Protein AF-A0A6G1A611-F1 (afdb_monomer_lite)

Radius of gyration: 19.44 Å; chains: 1; bounding box: 41×31×68 Å

Secondary structure (DSSP, 8-state):
----PPP--EEEEEEEEE-----S-TTSEEEEEETTEEEEEETTT--EEEEEETTTTEEEE------BPPB---GGGSSPP-SS---BSSS-B---SEEEEEEEE-SS-EEEEEEEE-

Foldseek 3Di:
DDDPPADAWDKDWADWAFDDPPDPDPPDWDWDDDVQKIWTAHSRARHTAWMAGRPVRDIDGDDDADWDFAWDPDVVQPDGDDPVDDDGPDDTDHPFGIWIWMWTHGPHDIDIDIDTHD

InterPro domains:
  IPR011013 Galactose mutarotase-like domain superfamily [SSF74650] (21-116)

pLDDT: mean 87.74, std 14.43, range [38.47, 97.75]

Organism: Crocuta crocuta (NCBI:txid9678)

Structure (mmCIF, N/CA/C/O backbone):
data_AF-A0A6G1A611-F1
#
_entry.id   AF-A0A6G1A611-F1
#
loop_
_atom_site.group_PDB
_atom_site.id
_atom_site.type_symbol
_atom_site.label_atom_id
_atom_site.label_alt_id
_atom_site.label_comp_id
_atom_site.label_asym_id
_atom_site.label_entity_id
_atom_site.label_seq_id
_atom_site.pdbx_PDB_ins_code
_atom_site.Cartn_x
_atom_site.Cartn_y
_atom_site.Cartn_z
_atom_site.occupancy
_atom_site.B_iso_or_equiv
_atom_site.auth_seq_id
_atom_site.auth_comp_id
_atom_site.auth_asym_id
_atom_site.auth_atom_id
_atom_site.pdbx_PDB_model_num
ATOM 1 N N . THR A 1 1 ? 12.616 4.379 43.337 1.00 39.69 1 THR A N 1
ATOM 2 C CA . THR A 1 1 ? 11.864 4.969 42.207 1.00 39.69 1 THR A CA 1
ATOM 3 C C . THR A 1 1 ? 11.384 3.831 41.329 1.00 39.69 1 THR A C 1
ATOM 5 O O . THR A 1 1 ? 12.220 3.146 40.759 1.00 39.69 1 THR A O 1
ATOM 8 N N . LYS A 1 2 ? 10.084 3.509 41.312 1.00 38.47 2 LYS A N 1
ATOM 9 C CA . LYS A 1 2 ? 9.564 2.440 40.441 1.00 38.47 2 LYS A CA 1
ATOM 10 C C . LYS A 1 2 ? 9.531 2.976 39.007 1.00 38.47 2 LYS A C 1
ATOM 12 O O . LYS A 1 2 ? 8.833 3.954 38.756 1.00 38.47 2 LYS A O 1
ATOM 17 N N . GLN A 1 3 ? 10.308 2.379 38.102 1.00 40.69 3 GLN A N 1
ATOM 18 C CA . GLN A 1 3 ? 10.166 2.631 36.668 1.00 40.69 3 GLN A CA 1
ATOM 19 C C . GLN A 1 3 ? 8.727 2.282 36.256 1.00 40.69 3 GLN A C 1
ATOM 21 O O . GLN A 1 3 ? 8.236 1.221 36.653 1.00 40.69 3 GLN A O 1
ATOM 26 N N . PRO A 1 4 ? 8.029 3.140 35.494 1.00 47.12 4 PRO A N 1
ATOM 27 C CA . PRO A 1 4 ? 6.753 2.769 34.905 1.00 47.12 4 PRO A CA 1
ATOM 28 C C . PRO A 1 4 ? 7.006 1.593 33.961 1.00 47.12 4 PRO A C 1
ATOM 30 O O . PRO A 1 4 ? 7.732 1.732 32.978 1.00 47.12 4 PRO A O 1
ATOM 33 N N . GLY A 1 5 ? 6.461 0.420 34.288 1.00 46.81 5 GLY A N 1
ATOM 34 C CA . GLY A 1 5 ? 6.507 -0.734 33.399 1.00 46.81 5 GLY A CA 1
ATOM 35 C C . GLY A 1 5 ? 5.887 -0.353 32.059 1.00 46.81 5 GLY A C 1
ATOM 36 O O . GLY A 1 5 ? 4.787 0.205 32.029 1.00 46.81 5 GLY A O 1
ATOM 37 N N . ALA A 1 6 ? 6.610 -0.607 30.967 1.00 56.81 6 ALA A N 1
ATOM 38 C CA . ALA A 1 6 ? 6.104 -0.417 29.617 1.00 56.81 6 ALA A CA 1
ATOM 39 C C . ALA A 1 6 ? 4.739 -1.111 29.506 1.00 56.81 6 ALA A C 1
ATOM 41 O O . ALA A 1 6 ? 4.627 -2.315 29.739 1.00 56.81 6 ALA A O 1
ATOM 42 N N . ALA A 1 7 ? 3.689 -0.337 29.227 1.00 59.59 7 ALA A N 1
ATOM 43 C CA . ALA A 1 7 ? 2.355 -0.885 29.046 1.00 59.59 7 ALA A CA 1
ATOM 44 C C . ALA A 1 7 ? 2.406 -1.912 27.905 1.00 59.59 7 ALA A C 1
ATOM 46 O O . ALA A 1 7 ? 2.796 -1.575 26.787 1.00 59.59 7 ALA A O 1
ATOM 47 N N . LEU A 1 8 ? 2.056 -3.163 28.208 1.00 65.25 8 LEU A N 1
ATOM 48 C CA . LEU A 1 8 ? 2.131 -4.276 27.269 1.00 65.25 8 LEU A CA 1
ATOM 49 C C . LEU A 1 8 ? 1.200 -4.001 26.078 1.00 65.25 8 LEU A C 1
ATOM 51 O O . LEU A 1 8 ? -0.018 -3.925 26.244 1.00 65.25 8 LEU A O 1
ATOM 55 N N . ALA A 1 9 ? 1.770 -3.824 24.886 1.00 79.06 9 ALA A N 1
ATOM 56 C CA . ALA A 1 9 ? 0.997 -3.620 23.667 1.00 79.06 9 ALA A CA 1
ATOM 57 C C . ALA A 1 9 ? 0.213 -4.894 23.321 1.00 79.06 9 ALA A C 1
ATOM 59 O O . ALA A 1 9 ? 0.750 -6.006 23.362 1.00 79.06 9 ALA A O 1
ATOM 60 N N . LYS A 1 10 ? -1.063 -4.745 22.950 1.00 87.50 10 LYS A N 1
ATOM 61 C CA . LYS A 1 10 ? -1.863 -5.882 22.488 1.00 87.50 10 LYS A CA 1
ATOM 62 C C . LYS A 1 10 ? -1.484 -6.179 21.045 1.00 87.50 10 LYS A C 1
ATOM 64 O O . LYS A 1 10 ? -1.770 -5.386 20.151 1.00 87.50 10 LYS A O 1
ATOM 69 N N . THR A 1 11 ? -0.875 -7.338 20.830 1.00 92.38 11 THR A N 1
ATOM 70 C CA . THR A 1 11 ? -0.384 -7.740 19.513 1.00 92.38 11 THR A CA 1
ATOM 71 C C . THR A 1 11 ? -1.286 -8.804 18.902 1.00 92.38 11 THR A C 1
ATOM 73 O O . THR A 1 11 ? -1.605 -9.802 19.544 1.00 92.38 11 THR A O 1
ATOM 76 N N . SER A 1 12 ? -1.716 -8.582 17.663 1.00 93.88 12 SER A N 1
ATOM 77 C CA . SER A 1 12 ? -2.516 -9.518 16.871 1.00 93.88 12 SER A CA 1
ATOM 78 C C . SER A 1 12 ? -1.727 -9.936 15.640 1.00 93.88 12 SER A C 1
ATOM 80 O O . SER A 1 12 ? -1.184 -9.086 14.937 1.00 93.88 12 SER A O 1
ATOM 82 N N . HIS A 1 13 ? -1.672 -11.237 15.375 1.00 94.31 13 HIS A N 1
ATOM 83 C CA . HIS A 1 13 ? -0.973 -11.798 14.225 1.00 94.31 13 HIS A CA 1
ATOM 84 C C . HIS A 1 13 ? -1.976 -12.261 13.176 1.00 94.31 13 HIS A C 1
ATOM 86 O O . HIS A 1 13 ? -2.966 -12.920 13.491 1.00 94.31 13 HIS A O 1
ATOM 92 N N . PHE A 1 14 ? -1.684 -11.946 11.922 1.00 91.88 14 PHE A N 1
ATOM 93 C CA . PHE A 1 14 ? -2.460 -12.335 10.759 1.00 91.88 14 PHE A CA 1
ATOM 94 C C . PHE A 1 14 ? -1.568 -13.208 9.878 1.00 91.88 14 PHE A C 1
ATOM 96 O O . PHE A 1 14 ? -0.400 -12.895 9.640 1.00 91.88 14 PHE A O 1
ATOM 103 N N . GLY A 1 15 ? -2.113 -14.330 9.407 1.00 90.38 15 GLY A N 1
ATOM 104 C CA . GLY A 1 15 ? -1.375 -15.245 8.538 1.00 90.38 15 GLY A CA 1
ATOM 105 C C . GLY A 1 15 ? -0.966 -14.592 7.216 1.00 90.38 15 GLY A C 1
ATOM 106 O O . GLY A 1 15 ? -1.531 -13.577 6.805 1.00 90.38 15 GLY A O 1
ATOM 107 N N . CYS A 1 16 ? -0.006 -15.206 6.527 1.00 91.88 16 CYS A N 1
ATOM 108 C CA . CYS A 1 16 ? 0.407 -14.779 5.196 1.00 91.88 16 CYS A CA 1
ATOM 109 C C . CYS A 1 16 ? -0.715 -14.971 4.176 1.00 91.88 16 CYS A C 1
ATOM 111 O O . CYS A 1 16 ? -1.367 -16.018 4.124 1.00 91.88 16 CYS A O 1
ATOM 113 N N . ARG A 1 17 ? -0.927 -13.952 3.347 1.00 91.62 17 ARG A N 1
ATOM 114 C CA . ARG A 1 17 ? -1.974 -13.926 2.333 1.00 91.62 17 ARG A CA 1
ATOM 115 C C . ARG A 1 17 ? -1.386 -13.730 0.944 1.00 91.62 17 ARG A C 1
ATOM 117 O O . ARG A 1 17 ? -0.577 -12.832 0.737 1.00 91.62 17 ARG A O 1
ATOM 124 N N . THR A 1 18 ? -1.781 -14.573 -0.005 1.00 87.00 18 THR A N 1
ATOM 125 C CA . THR A 1 18 ? -1.494 -14.367 -1.431 1.00 87.00 18 THR A CA 1
ATOM 126 C C . THR A 1 18 ? -2.387 -13.270 -1.986 1.00 87.00 18 THR A C 1
ATOM 128 O O . THR A 1 18 ? -3.514 -13.101 -1.520 1.00 87.00 18 THR A O 1
ATOM 131 N N . LYS A 1 19 ? -1.957 -12.588 -3.052 1.00 72.44 19 LYS A N 1
ATOM 132 C CA . LYS A 1 19 ? -2.900 -11.760 -3.806 1.00 72.44 19 LYS A CA 1
ATOM 133 C C . LYS A 1 19 ? -3.827 -12.650 -4.634 1.00 72.44 19 LYS A C 1
ATOM 135 O O . LYS A 1 19 ? -3.503 -13.015 -5.759 1.00 72.44 19 LYS A O 1
ATOM 140 N N . THR A 1 20 ? -4.980 -12.990 -4.081 1.00 65.00 20 THR A N 1
ATOM 141 C CA . THR A 1 20 ? -6.149 -13.358 -4.889 1.00 65.00 20 THR A CA 1
ATOM 142 C C . THR A 1 20 ? -6.803 -12.053 -5.350 1.00 65.00 20 THR A C 1
ATOM 144 O O . THR A 1 20 ? -6.662 -11.043 -4.657 1.00 65.00 20 THR A O 1
ATOM 147 N N . HIS A 1 21 ? -7.468 -12.016 -6.513 1.00 55.09 21 HIS A N 1
ATOM 148 C CA . HIS A 1 21 ? -8.250 -10.834 -6.900 1.00 55.09 21 HIS A CA 1
ATOM 149 C C . HIS A 1 21 ? -9.122 -10.416 -5.712 1.00 55.09 21 HIS A C 1
ATOM 151 O O . HIS A 1 21 ? -9.828 -11.251 -5.141 1.00 55.09 21 HIS A O 1
ATOM 157 N N . ALA A 1 22 ? -8.997 -9.154 -5.295 1.00 52.34 22 ALA A N 1
ATOM 158 C CA . ALA A 1 22 ? -9.868 -8.600 -4.277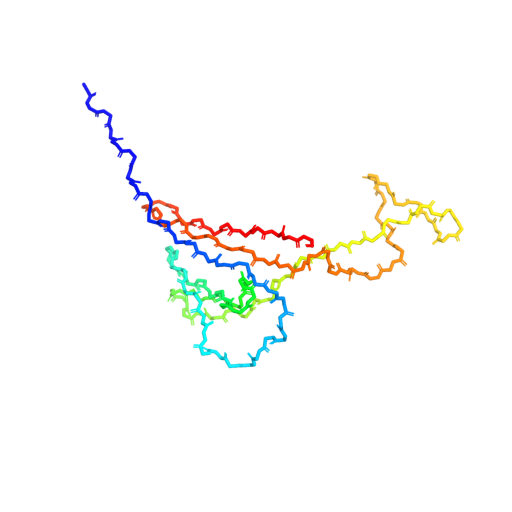 1.00 52.34 22 ALA A CA 1
ATOM 159 C C . ALA A 1 22 ? -11.291 -8.718 -4.828 1.00 52.34 22 ALA A C 1
ATOM 161 O O . ALA A 1 22 ? -11.625 -8.079 -5.826 1.00 52.34 22 ALA A O 1
ATOM 162 N N . ASP A 1 23 ? -12.099 -9.601 -4.239 1.00 53.78 23 ASP A N 1
ATOM 163 C CA . ASP A 1 23 ? -13.529 -9.574 -4.518 1.00 53.78 23 ASP A CA 1
ATOM 164 C C . ASP A 1 23 ? -14.024 -8.177 -4.134 1.00 53.78 23 ASP A C 1
ATOM 166 O O . ASP A 1 23 ? -13.674 -7.712 -3.046 1.00 53.78 23 ASP A O 1
ATOM 170 N N . PRO A 1 24 ? -14.890 -7.534 -4.932 1.00 54.44 24 PRO A N 1
ATOM 171 C CA . PRO A 1 24 ? -15.451 -6.213 -4.621 1.00 54.44 24 PRO A CA 1
ATOM 172 C C . PRO A 1 24 ? -16.259 -6.156 -3.309 1.00 54.44 24 PRO A C 1
ATOM 174 O O . PRO A 1 24 ? -16.829 -5.125 -2.960 1.00 54.44 24 PRO A O 1
ATOM 177 N N . GLY A 1 25 ? -16.389 -7.282 -2.604 1.00 55.03 25 GLY A N 1
ATOM 178 C CA . GLY A 1 25 ? -17.153 -7.406 -1.380 1.00 55.03 25 GLY A CA 1
ATOM 179 C C . GLY A 1 25 ? -16.387 -6.881 -0.172 1.00 55.03 25 GLY A C 1
ATOM 180 O O . GLY A 1 25 ? -15.491 -7.548 0.338 1.00 55.03 25 GLY A O 1
ATOM 181 N N . ASP A 1 26 ? -16.874 -5.769 0.372 1.00 58.38 26 ASP A N 1
ATOM 182 C CA . ASP A 1 26 ? -16.479 -5.099 1.625 1.00 58.38 26 ASP A CA 1
ATOM 183 C C . ASP A 1 26 ? -16.665 -5.964 2.903 1.00 58.38 26 ASP A C 1
ATOM 185 O O . ASP A 1 26 ? -16.762 -5.462 4.021 1.00 58.38 26 ASP A O 1
ATOM 189 N N . LYS A 1 27 ? -16.789 -7.291 2.760 1.00 64.69 27 LYS A N 1
ATOM 190 C CA . LYS A 1 27 ? -17.297 -8.197 3.801 1.00 64.69 27 LYS A CA 1
ATOM 191 C C . LYS A 1 27 ? -16.242 -8.654 4.814 1.00 64.69 27 LYS A C 1
ATOM 193 O O . LYS A 1 27 ? -16.630 -9.196 5.840 1.00 64.69 27 LYS A O 1
ATOM 198 N N . HIS A 1 28 ? -14.944 -8.447 4.567 1.00 77.69 28 HIS A N 1
ATOM 199 C CA . HIS A 1 28 ? -13.876 -8.866 5.490 1.00 77.69 28 HIS A CA 1
ATOM 200 C C . HIS A 1 28 ? -12.721 -7.848 5.508 1.00 77.69 28 HIS A C 1
ATOM 202 O O . HIS A 1 28 ? -11.686 -8.056 4.882 1.00 77.69 28 HIS A O 1
ATOM 208 N N . MET A 1 29 ? -12.903 -6.733 6.220 1.00 91.12 29 MET A N 1
ATOM 209 C CA . MET A 1 29 ? -11.861 -5.721 6.443 1.00 91.12 29 MET A CA 1
ATOM 210 C C . MET A 1 29 ? -11.361 -5.778 7.887 1.00 91.12 29 MET A C 1
ATOM 212 O O . MET A 1 29 ? -12.156 -5.845 8.826 1.00 91.12 29 MET A O 1
ATOM 216 N N . VAL A 1 30 ? -10.049 -5.686 8.075 1.00 94.12 30 VAL A N 1
ATOM 217 C CA . VAL A 1 30 ? -9.426 -5.456 9.380 1.00 94.12 30 VAL A CA 1
ATOM 218 C C . VAL A 1 30 ? -9.416 -3.960 9.643 1.00 94.12 30 VAL A C 1
ATOM 220 O O . VAL A 1 30 ? -8.826 -3.197 8.881 1.00 94.12 30 VAL A O 1
ATOM 223 N N . GLN A 1 31 ? -10.073 -3.537 10.719 1.00 95.25 31 GLN A N 1
ATOM 224 C CA . GLN A 1 31 ? -10.099 -2.137 11.131 1.00 95.25 31 GLN A CA 1
ATOM 225 C C . GLN A 1 31 ? -9.003 -1.861 12.153 1.00 95.25 31 GLN A C 1
ATOM 227 O O . GLN A 1 31 ? -8.932 -2.523 13.190 1.00 95.25 31 GLN A O 1
ATOM 232 N N . VAL A 1 32 ? -8.196 -0.838 11.891 1.00 95.38 32 VAL A N 1
ATOM 233 C CA . VAL A 1 32 ? -7.166 -0.348 12.807 1.00 95.38 32 VAL A CA 1
ATOM 234 C C . VAL A 1 32 ? -7.480 1.096 13.146 1.00 95.38 32 VAL A C 1
ATOM 236 O O . VAL A 1 32 ? -7.440 1.972 12.285 1.00 95.38 32 VAL A O 1
ATOM 239 N N . LYS A 1 33 ? -7.847 1.333 14.406 1.00 93.50 33 LYS A N 1
ATOM 240 C CA . LYS A 1 33 ? -8.163 2.668 14.911 1.00 93.50 33 LYS A CA 1
ATOM 241 C C . LYS A 1 33 ? -6.875 3.331 15.378 1.00 93.50 33 LYS A C 1
ATOM 243 O O . LYS A 1 33 ? -6.200 2.806 16.256 1.00 93.50 33 LYS A O 1
ATOM 248 N N . ILE A 1 34 ? -6.574 4.477 14.793 1.00 89.88 34 ILE A N 1
ATOM 249 C CA . ILE A 1 34 ? -5.481 5.370 15.182 1.00 89.88 34 ILE A CA 1
ATOM 250 C C . ILE A 1 34 ? -6.154 6.702 15.496 1.00 89.88 34 ILE A C 1
ATOM 252 O O . ILE A 1 34 ? -7.196 6.985 14.921 1.00 89.88 34 ILE A O 1
ATOM 256 N N . ASP A 1 35 ? -5.667 7.482 16.451 1.00 88.81 35 ASP A N 1
ATOM 257 C CA . ASP A 1 35 ? -6.393 8.675 16.899 1.00 88.81 35 ASP A CA 1
ATOM 258 C C . ASP A 1 35 ? -6.849 9.570 15.724 1.00 88.81 35 ASP A C 1
ATOM 260 O O . ASP A 1 35 ? -6.058 9.888 14.843 1.00 88.81 35 ASP A O 1
ATOM 264 N N . GLY A 1 36 ? -8.151 9.868 15.650 1.00 91.75 36 GLY A N 1
ATOM 265 C CA . GLY A 1 36 ? -8.784 10.568 14.518 1.00 91.75 36 GLY A CA 1
ATOM 266 C C . GLY A 1 36 ? -9.024 9.760 13.225 1.00 91.75 36 GLY A C 1
ATOM 267 O O . GLY A 1 36 ? -9.851 10.168 12.413 1.00 91.75 36 GLY A O 1
ATOM 268 N N . TYR A 1 37 ? -8.410 8.588 13.039 1.00 95.56 37 TYR A N 1
ATOM 269 C CA . TYR A 1 37 ? -8.472 7.795 11.802 1.00 95.56 37 TYR A CA 1
ATOM 270 C C . TYR A 1 37 ? -8.887 6.328 12.023 1.00 95.56 37 TYR A C 1
ATOM 272 O O . TYR A 1 37 ? -8.703 5.713 13.072 1.00 95.56 37 TYR A O 1
ATOM 280 N N . THR A 1 38 ? -9.450 5.698 10.998 1.00 96.56 38 THR A N 1
ATOM 281 C CA . THR A 1 38 ? -9.600 4.240 10.926 1.00 96.56 38 THR A CA 1
ATOM 282 C C . THR A 1 38 ? -9.066 3.756 9.594 1.00 96.56 38 THR A C 1
ATOM 284 O O . THR A 1 38 ? -9.594 4.095 8.536 1.00 96.56 38 THR A O 1
ATOM 287 N N . MET A 1 39 ? -8.010 2.955 9.655 1.00 96.00 39 MET A N 1
ATOM 288 C CA . MET A 1 39 ? -7.450 2.273 8.498 1.00 96.00 39 MET A CA 1
ATOM 289 C C . MET A 1 39 ? -8.178 0.947 8.304 1.00 96.00 39 MET A C 1
ATOM 291 O O . MET A 1 39 ? -8.434 0.223 9.267 1.00 96.00 39 MET A O 1
ATOM 295 N N . PHE A 1 40 ? -8.502 0.626 7.060 1.00 95.62 40 PHE A N 1
ATOM 296 C CA . PHE A 1 40 ? -9.123 -0.633 6.676 1.00 95.62 40 PHE A CA 1
ATOM 297 C C . PHE A 1 40 ? -8.144 -1.395 5.794 1.00 95.62 40 PHE A C 1
ATOM 299 O O . PHE A 1 40 ? -7.769 -0.917 4.719 1.00 95.62 40 PHE A O 1
ATOM 306 N N . LEU A 1 41 ? -7.738 -2.571 6.261 1.00 94.38 41 LEU A N 1
ATOM 307 C CA . LEU A 1 41 ? -6.882 -3.491 5.527 1.00 94.38 41 LEU A CA 1
ATOM 308 C C . LEU A 1 41 ? -7.716 -4.670 5.045 1.00 94.38 41 LEU A C 1
ATOM 310 O O . LEU A 1 41 ? -8.530 -5.213 5.792 1.00 94.38 41 LEU A O 1
ATOM 314 N N . ASP A 1 42 ? -7.517 -5.063 3.797 1.00 91.88 42 ASP A N 1
ATOM 315 C CA . ASP A 1 42 ? -8.196 -6.206 3.209 1.00 91.88 42 ASP A CA 1
ATOM 316 C C . ASP A 1 42 ? -7.688 -7.493 3.871 1.00 91.88 42 ASP A C 1
ATOM 318 O O . ASP A 1 42 ? -6.511 -7.837 3.782 1.00 91.88 42 ASP A O 1
ATOM 322 N N . TRP A 1 43 ? -8.579 -8.236 4.530 1.00 89.12 43 TRP A N 1
ATOM 323 C CA . TRP A 1 43 ? -8.247 -9.494 5.206 1.00 89.12 43 TRP A CA 1
ATOM 324 C C . TRP A 1 43 ? -7.668 -10.566 4.265 1.00 89.12 43 TRP A C 1
ATOM 326 O O . TRP A 1 43 ? -6.942 -11.464 4.708 1.00 89.12 43 TRP A O 1
ATOM 336 N N . LYS A 1 44 ? -8.009 -10.511 2.971 1.00 88.69 44 LYS A N 1
ATOM 337 C CA . LYS A 1 44 ? -7.572 -11.479 1.957 1.00 88.69 44 LYS A CA 1
ATOM 338 C C . LYS A 1 44 ? -6.187 -11.191 1.411 1.00 88.69 44 LYS A C 1
ATOM 340 O O . LYS A 1 44 ? -5.591 -12.119 0.882 1.00 88.69 44 LYS A O 1
ATOM 345 N N . THR A 1 45 ? -5.697 -9.958 1.500 1.00 90.94 45 THR A N 1
ATOM 346 C CA . THR A 1 45 ? -4.393 -9.556 0.942 1.00 90.94 45 THR A CA 1
ATOM 347 C C . THR A 1 45 ? -3.450 -8.968 1.985 1.00 90.94 45 THR A C 1
ATOM 349 O O . THR A 1 45 ? -2.258 -8.854 1.722 1.00 90.94 45 THR A O 1
ATOM 352 N N . ASN A 1 46 ? -3.967 -8.628 3.168 1.00 94.38 46 ASN A N 1
ATOM 353 C CA . ASN A 1 46 ? -3.312 -7.845 4.212 1.00 94.38 46 ASN A CA 1
ATOM 354 C C . ASN A 1 46 ? -2.862 -6.440 3.765 1.00 94.38 46 ASN A C 1
ATOM 356 O O . ASN A 1 46 ? -2.096 -5.799 4.481 1.00 94.38 46 ASN A O 1
ATOM 360 N N . LEU A 1 47 ? -3.323 -5.946 2.611 1.00 94.06 47 LEU A N 1
ATOM 361 C CA . LEU A 1 47 ? -2.973 -4.629 2.074 1.00 94.06 47 LEU A CA 1
ATOM 362 C C . LEU A 1 47 ? -4.002 -3.573 2.476 1.00 94.06 47 LEU A C 1
ATOM 364 O O . LEU A 1 47 ? -5.175 -3.872 2.702 1.00 94.06 47 LEU A O 1
ATOM 368 N N . MET A 1 48 ? -3.567 -2.319 2.555 1.00 94.75 48 MET A N 1
ATOM 369 C CA . MET A 1 48 ? -4.457 -1.199 2.838 1.00 94.75 48 MET A CA 1
ATOM 370 C C . MET A 1 48 ? -5.454 -0.984 1.692 1.00 94.75 48 MET A C 1
ATOM 372 O O . MET A 1 48 ? -5.066 -0.962 0.525 1.00 94.75 48 MET A O 1
ATOM 376 N N . HIS A 1 49 ? -6.726 -0.799 2.052 1.00 93.06 49 HIS A N 1
ATOM 377 C CA . HIS A 1 49 ? -7.837 -0.617 1.116 1.00 93.06 49 HIS A CA 1
ATOM 378 C C . HIS A 1 49 ? -8.487 0.766 1.227 1.00 93.06 49 HIS A C 1
ATOM 380 O O . HIS A 1 49 ? -8.871 1.364 0.227 1.00 93.06 49 HIS A O 1
ATOM 386 N N . ARG A 1 50 ? -8.654 1.298 2.442 1.00 94.69 50 ARG A N 1
ATOM 387 C CA . ARG A 1 50 ? -9.204 2.648 2.641 1.00 94.69 50 ARG A CA 1
ATOM 388 C C . ARG A 1 50 ? -8.818 3.234 3.988 1.00 94.69 50 ARG A C 1
ATOM 390 O O . ARG A 1 50 ? -8.487 2.507 4.925 1.00 94.69 50 ARG A O 1
ATOM 397 N N . ILE A 1 51 ? -8.937 4.549 4.090 1.00 96.25 51 ILE A N 1
ATOM 398 C CA . ILE A 1 51 ? -8.770 5.306 5.328 1.00 96.25 51 ILE A CA 1
ATOM 399 C C . ILE A 1 51 ? -10.029 6.141 5.535 1.00 96.25 51 ILE A C 1
ATOM 401 O O . ILE A 1 51 ? -10.476 6.833 4.622 1.00 96.25 51 ILE A O 1
ATOM 405 N N . TRP A 1 52 ? -10.612 6.060 6.726 1.00 97.75 52 TRP A N 1
ATOM 406 C CA . TRP A 1 52 ? -11.668 6.960 7.178 1.00 97.75 52 TRP A CA 1
ATOM 407 C C . TRP A 1 52 ? -11.099 7.928 8.209 1.00 97.75 52 TRP A C 1
ATOM 409 O O . TRP A 1 52 ? -10.412 7.503 9.135 1.00 97.75 52 TRP A O 1
ATOM 419 N N . GLU A 1 53 ? -11.383 9.211 8.046 1.00 97.31 53 GLU A N 1
ATOM 420 C CA . GLU A 1 53 ? -11.018 10.272 8.976 1.00 97.31 53 GLU A CA 1
ATOM 421 C C . GLU A 1 53 ? -12.289 10.746 9.698 1.00 97.31 53 GLU A C 1
ATOM 423 O O . GLU A 1 53 ? -13.341 10.938 9.081 1.00 97.31 53 GLU A O 1
ATOM 428 N N . ARG A 1 54 ? -12.218 10.822 11.032 1.00 96.56 54 ARG A N 1
ATOM 429 C CA . ARG A 1 54 ? -13.385 10.975 11.908 1.00 96.56 54 ARG A CA 1
ATOM 430 C C . ARG A 1 54 ? -13.956 12.389 11.884 1.00 96.56 54 ARG A C 1
ATOM 432 O O . ARG A 1 54 ? -15.175 12.522 11.912 1.00 96.56 54 ARG A O 1
ATOM 439 N N . GLU A 1 55 ? -13.110 13.418 11.903 1.00 96.31 55 GLU A N 1
ATOM 440 C CA . GLU A 1 55 ? -13.552 14.803 12.124 1.00 96.31 55 GLU A CA 1
ATOM 441 C C . GLU A 1 55 ? -14.280 15.370 10.905 1.00 96.31 55 GLU A C 1
ATOM 443 O O . GLU A 1 55 ? -15.373 15.918 11.023 1.00 96.31 55 GLU A O 1
ATOM 448 N N . SER A 1 56 ? -13.715 15.176 9.716 1.00 96.50 56 SER A N 1
ATOM 449 C CA . SER A 1 56 ? -14.327 15.543 8.439 1.00 96.50 56 SER A CA 1
ATOM 450 C C . SER A 1 56 ? -15.282 14.479 7.894 1.00 96.50 56 SER A C 1
ATOM 452 O O . SER A 1 56 ? -15.966 14.726 6.898 1.00 96.50 56 SER A O 1
ATOM 454 N N . ASN A 1 57 ? -15.340 13.304 8.533 1.00 96.44 57 ASN A N 1
ATOM 455 C CA . ASN A 1 57 ? -16.132 12.149 8.112 1.00 96.44 57 ASN A CA 1
ATOM 456 C C . ASN A 1 57 ? -15.862 11.744 6.650 1.00 96.44 57 ASN A C 1
ATOM 458 O O . ASN A 1 57 ? -16.773 11.402 5.891 1.00 96.44 57 ASN A O 1
ATOM 462 N N . ARG A 1 58 ? -14.597 11.822 6.226 1.00 97.19 58 ARG A N 1
ATOM 463 C CA . ARG A 1 58 ? -14.184 11.516 4.851 1.00 97.19 58 ARG A CA 1
ATOM 464 C C . ARG A 1 58 ? -13.583 10.129 4.760 1.00 97.19 58 ARG A C 1
ATOM 466 O O . ARG A 1 58 ? -12.820 9.703 5.621 1.00 97.19 58 ARG A O 1
ATOM 473 N N . THR A 1 59 ? -13.888 9.439 3.668 1.00 96.69 59 THR A N 1
ATOM 474 C CA . THR A 1 59 ? -13.264 8.163 3.319 1.00 96.69 59 THR A CA 1
ATOM 475 C C . THR A 1 59 ? -12.462 8.318 2.040 1.00 96.69 59 THR A C 1
ATOM 477 O O . THR A 1 59 ? -12.987 8.755 1.020 1.00 96.69 59 THR A O 1
ATOM 480 N N . VAL A 1 60 ? -11.198 7.911 2.089 1.00 96.12 60 VAL A N 1
ATOM 481 C CA . VAL A 1 60 ? -10.303 7.844 0.936 1.00 96.12 60 VAL A CA 1
ATOM 482 C C . VAL A 1 60 ? -10.061 6.378 0.607 1.00 96.12 60 VAL A C 1
ATOM 484 O O . VAL A 1 60 ? -9.639 5.608 1.471 1.00 96.12 60 VAL A O 1
ATOM 487 N N . GLN A 1 61 ? -10.342 5.987 -0.635 1.00 95.50 61 GLN A N 1
ATOM 488 C CA . GLN A 1 61 ? -9.943 4.678 -1.153 1.00 95.50 61 GLN A CA 1
ATOM 489 C C . GLN A 1 61 ? -8.436 4.688 -1.414 1.00 95.50 61 GLN A C 1
ATOM 491 O O . GLN A 1 61 ? -7.904 5.655 -1.957 1.00 95.50 61 GLN A O 1
ATOM 496 N N . VAL A 1 62 ? -7.753 3.621 -1.019 1.00 93.56 62 VAL A N 1
ATOM 497 C CA . VAL A 1 62 ? -6.299 3.495 -1.102 1.00 93.56 62 VAL A CA 1
ATOM 498 C C . VAL A 1 62 ? -5.957 2.225 -1.864 1.00 93.56 62 VAL A C 1
ATOM 500 O O . VAL A 1 62 ? -6.461 1.149 -1.558 1.00 93.56 62 VAL A O 1
ATOM 503 N N . ALA A 1 63 ? -5.058 2.350 -2.834 1.00 91.94 63 ALA A N 1
ATOM 504 C CA . ALA A 1 63 ? -4.428 1.212 -3.482 1.00 91.94 63 ALA A CA 1
ATOM 505 C C . ALA A 1 63 ? -2.981 1.113 -2.992 1.00 91.94 63 ALA A C 1
ATOM 507 O O . ALA A 1 63 ? -2.133 1.914 -3.382 1.00 91.94 63 ALA A O 1
ATOM 508 N N . GLN A 1 64 ? -2.706 0.137 -2.128 1.00 94.19 64 GLN A N 1
ATOM 509 C CA . GLN A 1 64 ? -1.345 -0.214 -1.728 1.00 94.19 64 GLN A CA 1
ATOM 510 C C . GLN A 1 64 ? -0.855 -1.406 -2.558 1.00 94.19 64 GLN A C 1
ATOM 512 O O . GLN A 1 64 ? -1.570 -2.392 -2.726 1.00 94.19 64 GLN A O 1
ATOM 517 N N . GLU A 1 65 ? 0.375 -1.339 -3.062 1.00 93.06 65 GLU A N 1
ATOM 518 C CA . GLU A 1 65 ? 1.034 -2.440 -3.765 1.00 93.06 65 GLU A CA 1
ATOM 519 C C . GLU A 1 65 ? 2.550 -2.326 -3.577 1.00 93.06 65 GLU A C 1
ATOM 521 O O . GLU A 1 65 ? 3.082 -1.226 -3.436 1.00 93.06 65 GLU A O 1
ATOM 526 N N . PHE A 1 66 ? 3.243 -3.464 -3.594 1.00 93.31 66 PHE A N 1
ATOM 527 C CA . PHE A 1 66 ? 4.702 -3.501 -3.586 1.00 93.31 66 PHE A CA 1
ATOM 528 C C . PHE A 1 66 ? 5.188 -4.051 -4.923 1.00 93.31 66 PHE A C 1
ATOM 530 O O . PHE A 1 66 ? 4.816 -5.159 -5.315 1.00 93.31 66 PHE A O 1
ATOM 537 N N . THR A 1 67 ? 6.019 -3.282 -5.621 1.00 94.94 67 THR A N 1
ATOM 538 C CA . THR A 1 67 ? 6.524 -3.624 -6.954 1.00 94.94 67 THR A CA 1
ATOM 539 C C . THR A 1 67 ? 8.028 -3.411 -7.049 1.00 94.94 67 THR A C 1
ATOM 541 O O . THR A 1 67 ? 8.570 -2.528 -6.392 1.00 94.94 67 THR A O 1
ATOM 544 N N . GLU A 1 68 ? 8.693 -4.183 -7.902 1.00 95.44 68 GLU A N 1
ATOM 545 C CA . GLU A 1 68 ? 10.101 -4.020 -8.252 1.00 95.44 68 GLU A CA 1
ATOM 546 C C . GLU A 1 68 ? 10.248 -3.700 -9.744 1.00 95.44 68 GLU A C 1
ATOM 548 O O . GLU A 1 68 ? 9.508 -4.214 -10.586 1.00 95.44 68 GLU A O 1
ATOM 553 N N . TYR A 1 69 ? 11.229 -2.866 -10.073 1.00 96.31 69 TYR A N 1
ATOM 554 C CA . TYR A 1 69 ? 11.690 -2.672 -11.443 1.00 96.31 69 TYR A CA 1
ATOM 555 C C . TYR A 1 69 ? 12.947 -3.505 -11.679 1.00 96.31 69 TYR A C 1
ATOM 557 O O . TYR A 1 69 ? 13.791 -3.635 -10.793 1.00 96.31 69 TYR A O 1
ATOM 565 N N . ARG A 1 70 ? 13.096 -4.046 -12.891 1.00 94.88 70 ARG A N 1
ATOM 566 C CA . ARG A 1 70 ? 14.356 -4.669 -13.312 1.00 94.88 70 ARG A CA 1
ATOM 567 C C . ARG A 1 70 ? 15.283 -3.604 -13.887 1.00 94.88 70 ARG A C 1
ATOM 569 O O . ARG A 1 70 ? 14.885 -2.876 -14.793 1.00 94.88 70 ARG A O 1
ATOM 576 N N . VAL A 1 71 ? 16.503 -3.554 -13.360 1.00 94.38 71 VAL A N 1
ATOM 577 C CA . VAL A 1 71 ? 17.558 -2.609 -13.751 1.00 94.38 71 VAL A CA 1
ATOM 578 C C . VAL A 1 71 ? 17.915 -2.743 -15.237 1.00 94.38 71 VAL A C 1
ATOM 580 O O . VAL A 1 71 ? 18.094 -3.868 -15.715 1.00 94.38 71 VAL A O 1
ATOM 583 N N . ASN A 1 72 ? 18.055 -1.624 -15.958 1.00 95.06 72 ASN A N 1
ATOM 584 C CA . ASN A 1 72 ? 18.745 -1.636 -17.246 1.00 95.06 72 ASN A CA 1
ATOM 585 C C . ASN A 1 72 ? 20.257 -1.689 -17.034 1.00 95.06 72 ASN A C 1
ATOM 587 O O . ASN A 1 72 ? 20.852 -0.740 -16.532 1.00 95.06 72 ASN A O 1
ATOM 591 N N . GLY A 1 73 ? 20.867 -2.806 -17.428 1.00 92.12 73 GLY A N 1
ATOM 592 C CA . GLY A 1 73 ? 22.318 -3.005 -17.422 1.00 92.12 73 GLY A CA 1
ATOM 593 C C . GLY A 1 73 ? 22.938 -3.025 -18.820 1.00 92.12 73 GLY A C 1
ATOM 594 O O . GLY A 1 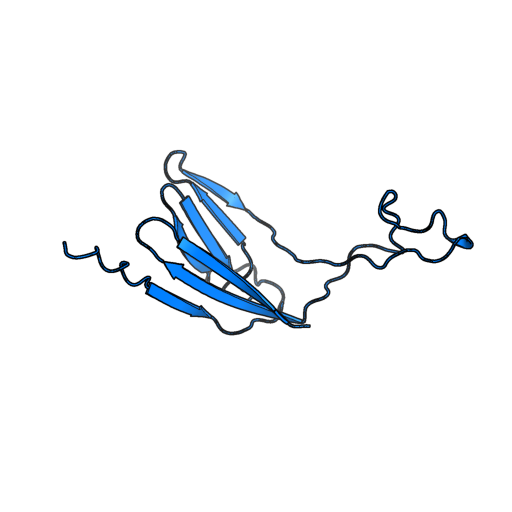73 ? 24.113 -3.356 -18.953 1.00 92.12 73 GLY A O 1
ATOM 595 N N . ASN A 1 74 ? 22.165 -2.728 -19.865 1.00 91.62 74 ASN A N 1
ATOM 596 C CA . ASN A 1 74 ? 22.588 -2.840 -21.252 1.00 91.62 74 ASN A CA 1
ATOM 597 C C . ASN A 1 74 ? 22.654 -1.460 -21.917 1.00 91.62 74 ASN A C 1
ATOM 599 O O . ASN A 1 74 ? 21.633 -0.828 -22.173 1.00 91.62 74 ASN A O 1
ATOM 603 N N . LEU A 1 75 ? 23.867 -1.037 -22.287 1.00 91.38 75 LEU A N 1
ATOM 604 C CA . LEU A 1 75 ? 24.109 0.235 -22.983 1.00 91.38 75 LEU A CA 1
ATOM 605 C C . LEU A 1 75 ? 23.377 0.346 -24.329 1.00 91.38 75 LEU A C 1
ATOM 607 O O . LEU A 1 75 ? 23.182 1.452 -24.827 1.00 91.38 75 LEU A O 1
ATOM 611 N N . LYS A 1 76 ? 22.987 -0.783 -24.936 1.00 92.25 76 LYS A N 1
ATOM 612 C CA . LYS A 1 76 ? 22.217 -0.787 -26.188 1.00 92.25 76 LYS A CA 1
ATOM 613 C C . LYS A 1 76 ? 20.761 -0.370 -25.989 1.00 92.25 76 LYS A C 1
ATOM 615 O O . LYS A 1 76 ? 20.167 0.153 -26.925 1.00 92.25 76 LYS A O 1
ATOM 620 N N . ASP A 1 77 ? 20.218 -0.571 -24.790 1.00 87.19 77 ASP A N 1
ATOM 621 C CA . ASP A 1 77 ? 18.813 -0.296 -24.465 1.00 87.19 77 ASP A CA 1
ATOM 622 C C . ASP A 1 77 ? 18.630 1.118 -23.876 1.00 87.19 77 ASP A C 1
ATOM 624 O O . ASP A 1 77 ? 17.529 1.516 -23.502 1.00 87.19 77 ASP A O 1
ATOM 628 N N . GLY A 1 78 ? 19.716 1.896 -23.808 1.00 88.00 78 GLY A N 1
ATOM 629 C CA . GLY A 1 78 ? 19.759 3.251 -23.269 1.00 88.00 78 GLY A CA 1
ATOM 630 C C . GLY A 1 78 ? 20.777 3.390 -22.134 1.00 88.00 78 GLY A C 1
ATOM 631 O O . GLY A 1 78 ? 21.627 2.516 -21.943 1.00 88.00 78 GLY A O 1
ATOM 632 N N . PRO A 1 79 ? 20.717 4.492 -21.368 1.00 92.06 79 PRO A N 1
ATOM 633 C CA . PRO A 1 79 ? 21.567 4.675 -20.198 1.00 92.06 79 PRO A CA 1
ATOM 634 C C . PRO A 1 79 ? 21.380 3.529 -19.197 1.00 92.06 79 PRO A C 1
ATOM 636 O O . PRO A 1 79 ? 20.245 3.124 -18.923 1.00 92.06 79 PRO A O 1
ATOM 639 N N . ILE A 1 80 ? 22.484 3.024 -18.641 1.00 94.25 80 ILE A N 1
ATOM 640 C CA . ILE A 1 80 ? 22.456 2.059 -17.535 1.00 94.25 80 ILE A CA 1
ATOM 641 C C . ILE A 1 80 ? 21.837 2.738 -16.315 1.00 94.25 80 ILE A C 1
ATOM 643 O O . ILE A 1 80 ? 22.138 3.897 -16.032 1.00 94.25 80 ILE A O 1
ATOM 647 N N . SER A 1 81 ? 20.984 2.011 -15.598 1.00 96.19 81 SER A N 1
ATOM 648 C CA . SER A 1 81 ? 20.446 2.514 -14.342 1.00 96.19 81 SER A CA 1
ATOM 649 C C . SER A 1 81 ? 21.482 2.347 -13.239 1.00 96.19 81 SER A C 1
ATOM 651 O O . SER A 1 81 ? 22.019 1.259 -13.029 1.00 96.19 81 SER A O 1
ATOM 653 N N . ASP A 1 82 ? 21.746 3.434 -12.529 1.00 92.94 82 ASP A N 1
ATOM 654 C CA . ASP A 1 82 ? 22.724 3.525 -11.452 1.00 92.94 82 ASP A CA 1
ATOM 655 C C . ASP A 1 82 ? 22.167 4.384 -10.296 1.00 92.94 82 ASP A C 1
ATOM 657 O O . ASP A 1 82 ? 20.953 4.511 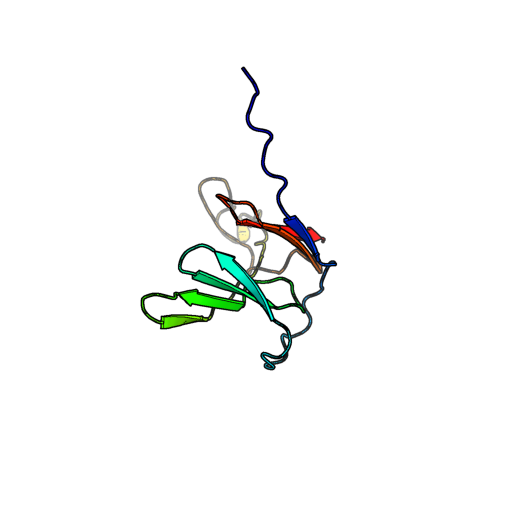-10.124 1.00 92.94 82 ASP A O 1
ATOM 661 N N . ASN A 1 83 ? 23.038 4.940 -9.453 1.00 95.88 83 ASN A N 1
ATOM 662 C CA . ASN A 1 83 ? 22.651 5.787 -8.323 1.00 95.88 83 ASN A CA 1
ATOM 663 C C . ASN A 1 83 ? 22.232 7.220 -8.711 1.00 95.88 83 ASN A C 1
ATOM 665 O O . ASN A 1 83 ? 21.761 7.955 -7.843 1.00 95.88 83 ASN A O 1
ATOM 669 N N . PHE A 1 84 ? 22.397 7.624 -9.972 1.00 93.88 84 PHE A N 1
ATOM 670 C CA . PHE A 1 84 ? 22.011 8.937 -10.497 1.00 93.88 84 PHE A CA 1
ATOM 671 C C . PHE A 1 84 ? 20.886 8.845 -11.532 1.00 93.88 84 PHE A C 1
ATOM 673 O O . PHE A 1 84 ? 20.098 9.781 -11.672 1.00 93.88 84 PHE A O 1
ATOM 680 N N . VAL A 1 85 ? 20.801 7.726 -12.252 1.00 94.88 85 VAL A N 1
ATOM 681 C CA . VAL A 1 85 ? 19.885 7.522 -13.372 1.00 94.88 85 VAL A CA 1
ATOM 682 C C . VAL A 1 85 ? 18.971 6.324 -13.108 1.00 94.88 85 VAL A C 1
ATOM 684 O O . VAL A 1 85 ? 19.419 5.196 -12.902 1.00 94.88 85 VAL A O 1
ATOM 687 N N . PHE A 1 86 ? 17.657 6.557 -13.166 1.00 95.50 86 PHE A N 1
ATOM 688 C CA . PHE A 1 86 ? 16.638 5.510 -13.083 1.00 95.50 86 PHE A CA 1
ATOM 689 C C . PHE A 1 86 ? 16.122 5.143 -14.480 1.00 95.50 86 PHE A C 1
ATOM 691 O O . PHE A 1 86 ? 15.291 5.849 -15.053 1.00 95.50 86 PHE A O 1
ATOM 698 N N . THR A 1 87 ? 16.607 4.025 -15.020 1.00 95.56 87 THR A N 1
ATOM 699 C CA . THR A 1 87 ? 16.226 3.488 -16.337 1.00 95.56 87 THR A CA 1
ATOM 700 C C . THR A 1 87 ? 15.854 2.004 -16.213 1.00 95.56 87 THR A C 1
ATOM 702 O O . THR A 1 87 ? 16.717 1.128 -16.238 1.00 95.56 87 THR A O 1
ATOM 705 N N . PRO A 1 88 ? 14.570 1.669 -16.013 1.00 95.12 88 PRO A N 1
ATOM 706 C CA . PRO A 1 88 ? 14.139 0.279 -15.928 1.00 95.12 88 PRO A CA 1
ATOM 707 C C . PRO A 1 88 ? 13.994 -0.351 -17.321 1.00 95.12 88 PRO A C 1
ATOM 709 O O . PRO A 1 88 ? 13.680 0.335 -18.288 1.00 95.12 88 PRO A O 1
ATOM 712 N N . ASN A 1 89 ? 14.146 -1.674 -17.416 1.00 93.31 89 ASN A N 1
ATOM 713 C CA . ASN A 1 89 ? 13.937 -2.402 -18.680 1.00 93.31 89 ASN A CA 1
ATOM 714 C C . ASN A 1 89 ? 12.467 -2.477 -19.113 1.00 93.31 89 ASN A C 1
ATOM 716 O O . ASN A 1 89 ? 12.177 -2.776 -20.266 1.00 93.31 89 ASN A O 1
ATOM 720 N N . ASP A 1 90 ? 11.542 -2.346 -18.162 1.00 92.31 90 ASP A N 1
ATOM 721 C CA . ASP A 1 90 ? 10.121 -2.642 -18.350 1.00 92.31 90 ASP A CA 1
ATOM 722 C C . ASP A 1 90 ? 9.298 -2.032 -17.199 1.00 92.31 90 ASP A C 1
ATOM 724 O O . ASP A 1 90 ? 9.852 -1.479 -16.244 1.00 92.31 90 ASP A O 1
ATOM 728 N N . ILE A 1 91 ? 7.974 -2.173 -17.260 1.00 95.31 91 ILE A N 1
ATOM 729 C CA . ILE A 1 91 ? 7.049 -1.805 -16.187 1.00 95.31 91 ILE A CA 1
ATOM 730 C C . ILE A 1 91 ? 7.336 -2.570 -14.886 1.00 95.31 91 ILE A C 1
ATOM 732 O O . ILE A 1 91 ? 7.886 -3.678 -14.884 1.00 95.31 91 ILE A O 1
ATOM 736 N N . ALA A 1 92 ? 6.911 -1.987 -13.764 1.00 95.81 92 ALA A N 1
ATOM 737 C CA . ALA A 1 92 ? 7.080 -2.580 -12.444 1.00 95.81 92 ALA A CA 1
ATOM 738 C C . ALA A 1 92 ? 6.354 -3.932 -12.337 1.00 95.81 92 ALA A C 1
ATOM 740 O O . ALA A 1 92 ? 5.204 -4.078 -12.758 1.00 95.81 92 ALA A O 1
ATOM 741 N N . LYS A 1 93 ? 7.012 -4.922 -11.730 1.00 94.38 93 LYS A N 1
ATOM 742 C CA . LYS A 1 93 ? 6.475 -6.275 -11.523 1.00 94.38 93 LYS A CA 1
ATOM 743 C C . LYS A 1 93 ? 6.315 -6.545 -10.038 1.00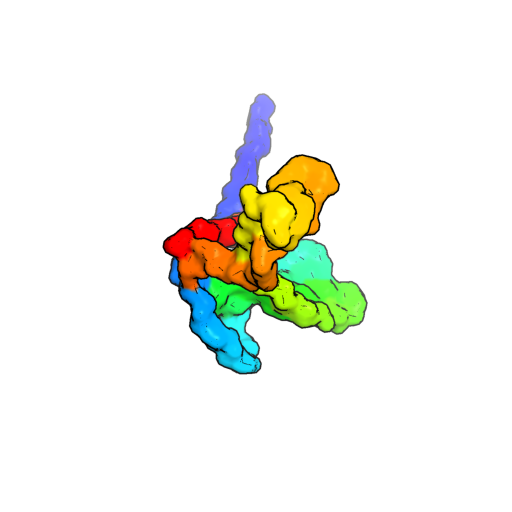 94.38 93 LYS A C 1
ATOM 745 O O . LYS A 1 93 ? 6.980 -5.933 -9.211 1.00 94.38 93 LYS A O 1
ATOM 750 N N . ARG A 1 94 ? 5.420 -7.461 -9.676 1.00 92.38 94 ARG A N 1
ATOM 751 C CA . ARG A 1 94 ? 5.235 -7.848 -8.275 1.00 92.38 94 ARG A CA 1
ATOM 752 C C . ARG A 1 94 ? 6.349 -8.819 -7.849 1.00 92.38 94 ARG A C 1
ATOM 754 O O . ARG A 1 94 ? 6.407 -9.907 -8.419 1.00 92.38 94 ARG A O 1
ATOM 761 N N . PRO A 1 95 ? 7.183 -8.480 -6.849 1.00 92.19 95 PRO A N 1
ATOM 762 C CA . PRO A 1 95 ? 8.273 -9.337 -6.386 1.00 92.19 95 PRO A CA 1
ATOM 763 C C . PRO A 1 95 ? 7.854 -10.379 -5.349 1.00 92.19 95 PRO A C 1
ATOM 765 O O . PRO A 1 95 ? 8.642 -11.262 -5.022 1.00 92.19 95 PRO A O 1
ATOM 768 N N . TRP A 1 96 ? 6.666 -10.223 -4.764 1.00 92.75 96 TRP A N 1
ATOM 769 C CA . TRP A 1 96 ? 6.221 -10.963 -3.590 1.00 92.75 96 TRP A CA 1
ATOM 770 C C . TRP A 1 96 ? 5.095 -11.944 -3.928 1.00 92.75 96 TRP A C 1
ATOM 772 O O . TRP A 1 96 ? 4.252 -11.688 -4.793 1.00 92.75 96 TRP A O 1
ATOM 782 N N . LYS A 1 97 ? 5.064 -13.058 -3.196 1.00 92.44 97 LYS A N 1
ATOM 783 C CA . LYS A 1 97 ? 4.042 -14.104 -3.269 1.00 92.44 97 LYS A CA 1
ATOM 784 C C . LYS A 1 97 ? 2.992 -13.958 -2.178 1.00 92.44 97 LYS A C 1
ATOM 786 O O . LYS A 1 97 ? 1.806 -14.141 -2.455 1.00 92.44 97 LYS A O 1
ATOM 791 N N . THR A 1 98 ? 3.407 -13.618 -0.954 1.00 94.56 98 THR A N 1
ATOM 792 C CA . THR A 1 98 ? 2.481 -13.374 0.159 1.00 94.56 98 THR A CA 1
ATOM 793 C C . THR A 1 98 ? 2.846 -12.154 0.994 1.00 94.56 98 THR A C 1
ATOM 795 O O . THR A 1 98 ? 4.010 -11.765 1.058 1.00 94.56 98 THR A O 1
ATOM 798 N N . VAL A 1 99 ? 1.844 -11.584 1.663 1.00 95.62 99 VAL A N 1
ATOM 799 C CA . VAL A 1 99 ? 2.010 -10.562 2.701 1.00 95.62 99 VAL A CA 1
ATOM 800 C C . VAL A 1 99 ? 1.458 -11.114 4.011 1.00 95.62 99 VAL A C 1
ATOM 802 O O . VAL A 1 99 ? 0.270 -11.420 4.114 1.00 95.62 99 VAL A O 1
ATOM 805 N N . GLY A 1 100 ? 2.316 -11.284 5.011 1.00 95.62 100 GLY A N 1
ATOM 806 C CA . GLY A 1 100 ? 1.929 -11.467 6.411 1.00 95.62 100 GLY A CA 1
ATOM 807 C C . GLY A 1 100 ? 1.686 -10.120 7.079 1.00 95.62 100 GLY A C 1
ATOM 808 O O . GLY A 1 100 ? 2.199 -9.103 6.615 1.00 95.62 100 GLY A O 1
ATOM 809 N N . MET A 1 101 ? 0.914 -10.098 8.164 1.00 96.00 101 MET A N 1
ATOM 810 C CA . MET A 1 101 ? 0.620 -8.854 8.873 1.00 96.00 101 MET A CA 1
ATOM 811 C C . MET A 1 101 ? 0.563 -9.051 10.384 1.00 96.00 101 MET A C 1
ATOM 813 O O . MET A 1 101 ? 0.124 -10.083 10.884 1.00 96.00 101 MET A O 1
ATOM 817 N N . GLN A 1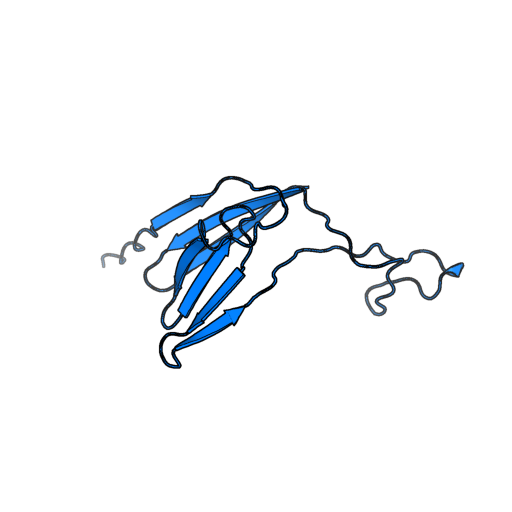 102 ? 0.986 -8.035 11.122 1.00 96.75 102 GLN A N 1
ATOM 818 C CA . GLN A 1 102 ? 0.884 -7.950 12.570 1.00 96.75 102 GLN A CA 1
ATOM 819 C C . GLN A 1 102 ? 0.381 -6.560 12.947 1.00 96.75 102 GLN A C 1
ATOM 821 O O . GLN A 1 102 ? 0.762 -5.573 12.326 1.00 96.75 102 GLN A O 1
ATOM 826 N N . ILE A 1 103 ? -0.466 -6.479 13.969 1.00 95.88 103 ILE A N 1
ATOM 827 C CA . ILE A 1 103 ? -0.920 -5.207 14.531 1.00 95.88 103 ILE A CA 1
ATOM 828 C C . ILE A 1 103 ? -0.541 -5.176 16.003 1.00 95.88 103 ILE A C 1
ATOM 830 O O . ILE A 1 103 ? -1.027 -6.009 16.770 1.00 95.88 103 ILE A O 1
ATOM 834 N N . ALA A 1 104 ? 0.288 -4.215 16.396 1.00 95.00 104 ALA A N 1
ATOM 835 C CA . ALA A 1 104 ? 0.660 -3.962 17.782 1.00 95.00 104 ALA A CA 1
ATOM 836 C C . ALA A 1 104 ? -0.013 -2.669 18.259 1.00 95.00 104 ALA A C 1
ATOM 838 O O . ALA A 1 104 ? 0.422 -1.568 17.931 1.00 95.00 104 ALA A O 1
ATOM 839 N N . ALA A 1 105 ? -1.103 -2.803 19.018 1.00 93.44 105 ALA A N 1
ATOM 840 C CA . ALA A 1 105 ? -1.849 -1.673 19.560 1.00 93.44 105 ALA A CA 1
ATOM 841 C C . ALA A 1 105 ? -1.281 -1.263 20.927 1.00 93.44 105 ALA A C 1
ATOM 843 O O . ALA A 1 105 ? -1.474 -1.957 21.933 1.00 93.44 105 ALA A O 1
ATOM 844 N N . GLY A 1 106 ? -0.565 -0.141 20.952 1.00 90.69 106 GLY A N 1
ATOM 845 C CA . GLY A 1 106 ? -0.057 0.508 22.156 1.00 90.69 106 GLY A CA 1
ATOM 846 C C . GLY A 1 106 ? -0.883 1.734 22.553 1.00 90.69 106 GLY A C 1
ATOM 847 O O . GLY A 1 106 ? -1.765 2.189 21.830 1.00 90.69 106 GLY A O 1
ATOM 848 N N . LYS A 1 107 ? -0.579 2.296 23.730 1.00 89.00 107 LYS A N 1
ATOM 849 C CA . LYS A 1 107 ? -1.268 3.493 24.248 1.00 89.00 107 LYS A CA 1
ATOM 850 C C . LYS A 1 107 ? -0.962 4.762 23.438 1.00 89.00 107 LYS A C 1
ATOM 852 O O . LYS A 1 107 ? -1.809 5.642 23.364 1.00 89.00 107 LYS A O 1
ATOM 857 N N . LEU A 1 108 ? 0.253 4.868 22.897 1.00 90.12 108 LEU A N 1
ATOM 858 C CA . LEU A 1 108 ? 0.739 6.054 22.175 1.00 90.12 108 LEU A CA 1
ATOM 859 C C . LEU A 1 108 ? 0.835 5.829 20.666 1.00 90.12 108 LEU A C 1
ATOM 861 O O . LEU A 1 108 ? 0.642 6.757 19.891 1.00 90.12 108 LEU A O 1
ATOM 865 N N . VAL A 1 109 ? 1.138 4.599 20.256 1.00 91.44 109 VAL A N 1
ATOM 866 C CA . VAL A 1 109 ? 1.318 4.220 18.858 1.00 91.44 109 VAL A CA 1
ATOM 867 C C . VAL A 1 109 ? 0.609 2.899 18.603 1.00 91.44 109 VAL A C 1
ATOM 869 O O . VAL A 1 109 ? 0.591 2.018 19.463 1.00 91.44 109 VAL A O 1
ATOM 872 N N . THR A 1 110 ? 0.011 2.774 17.423 1.00 93.88 110 THR A N 1
ATOM 873 C CA . THR A 1 110 ? -0.418 1.489 16.875 1.00 93.88 110 THR A CA 1
ATOM 874 C C . THR A 1 110 ? 0.394 1.230 15.620 1.00 93.88 110 THR A C 1
ATOM 876 O O . THR A 1 110 ? 0.366 2.038 14.695 1.00 93.88 110 THR A O 1
ATOM 879 N N . GLU A 1 111 ? 1.120 0.119 15.597 1.00 94.62 111 GLU A N 1
ATOM 880 C CA . GLU A 1 111 ? 1.963 -0.269 14.469 1.00 94.62 111 GLU A CA 1
ATOM 881 C C . GLU A 1 111 ? 1.289 -1.376 13.660 1.00 94.62 111 GLU A C 1
ATOM 883 O O . GLU A 1 111 ? 0.722 -2.316 14.223 1.00 94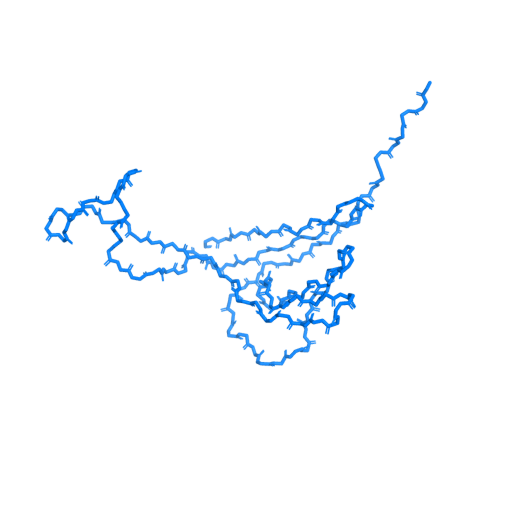.62 111 GLU A O 1
ATOM 888 N N . ILE A 1 112 ? 1.369 -1.264 12.334 1.00 95.56 112 ILE A N 1
ATOM 889 C CA . ILE A 1 112 ? 0.960 -2.302 11.388 1.00 95.56 112 ILE A CA 1
ATOM 890 C C . ILE A 1 112 ? 2.231 -2.786 10.689 1.00 95.56 112 ILE A C 1
ATOM 892 O O . ILE A 1 112 ? 2.769 -2.104 9.820 1.00 95.56 112 ILE A O 1
ATOM 896 N N . GLY A 1 113 ? 2.725 -3.956 11.082 1.00 96.06 113 GLY A N 1
ATOM 897 C CA . GLY A 1 113 ? 3.846 -4.616 10.422 1.00 96.06 113 GLY A CA 1
ATOM 898 C C . GLY A 1 113 ? 3.346 -5.459 9.254 1.00 96.06 113 GLY A C 1
ATOM 899 O O . GLY A 1 113 ? 2.460 -6.288 9.446 1.00 96.06 113 GLY A O 1
ATOM 900 N N . GLN A 1 114 ? 3.908 -5.274 8.059 1.00 95.94 114 GLN A N 1
ATOM 901 C CA . GLN A 1 114 ? 3.658 -6.119 6.887 1.00 95.94 114 GLN A CA 1
ATOM 902 C C . GLN A 1 114 ? 4.955 -6.828 6.488 1.00 95.94 114 GLN A C 1
ATOM 904 O O . GLN A 1 114 ? 5.996 -6.194 6.333 1.00 95.94 114 GLN A O 1
ATOM 909 N N . TYR A 1 115 ? 4.890 -8.146 6.308 1.00 95.31 115 TYR A N 1
ATOM 910 C CA . TYR A 1 115 ? 6.050 -8.990 6.020 1.00 95.31 115 TYR A CA 1
ATOM 911 C C . TYR A 1 115 ? 5.867 -9.662 4.668 1.00 95.31 115 TYR A C 1
ATOM 913 O O . TYR A 1 115 ? 4.963 -10.480 4.493 1.00 95.31 115 TYR A O 1
ATOM 921 N N . LEU A 1 116 ? 6.713 -9.312 3.704 1.00 94.69 116 LEU A N 1
ATOM 922 C CA . LEU A 1 116 ? 6.613 -9.827 2.344 1.00 94.69 116 LEU A CA 1
ATOM 923 C C . LEU A 1 116 ? 7.434 -11.106 2.189 1.00 94.69 116 LEU A C 1
ATOM 925 O O . LEU A 1 116 ? 8.623 -11.121 2.504 1.00 94.69 116 LEU A O 1
ATOM 929 N N . SER A 1 117 ? 6.821 -12.159 1.650 1.00 92.94 117 SER A N 1
ATOM 930 C CA . SER A 1 117 ? 7.541 -13.342 1.169 1.00 92.94 117 SER A CA 1
ATOM 931 C C . SER A 1 117 ? 7.668 -13.288 -0.348 1.00 92.94 117 SER A C 1
ATOM 933 O O . SER A 1 117 ? 6.734 -12.856 -1.027 1.00 92.94 117 SER A O 1
ATOM 935 N N . ARG A 1 118 ? 8.788 -13.775 -0.883 1.00 88.56 118 ARG A N 1
ATOM 936 C CA . ARG A 1 118 ? 8.899 -14.108 -2.310 1.00 88.56 118 ARG A CA 1
ATOM 937 C C . ARG A 1 118 ? 8.214 -15.443 -2.618 1.00 88.56 118 ARG A C 1
ATOM 939 O O . ARG A 1 118 ? 7.842 -16.157 -1.654 1.00 88.56 118 ARG A O 1
#

Sequence (118 aa):
TKQPGAALAKTSHFGCRTKTHADPGDKHMVQVKIDGYTMFLDWKTNLMHRIWERESNRTVQVAQEFTEYRVNGNLKDGPISDNFVFTPNDIAKRPWKTVGMQIAAGKLVTEIGQYLSR